Protein AF-A0A9P9CYL8-F1 (afdb_monomer)

Secondary structure (DSSP, 8-state):
--EEEEEEEEEETTEEEEEEEEEEEEGGG---HHHHHT-TTHHHHHHHHHHHHHHHHHHHHHHTS-SB-TTT-PBPSEEEEEEEEETT-TTS-EEEEEEEEE---

Sequence (105 aa):
MATCPVRFQFSCDNIPEGLNFTHEISKSLVRPLSHARQDDSYAYRFQRAVLPFLKEHEPVCRAASNPFCGICGSPIATVLQTPMSFLHKEGDPYVGVLVSGVCGK

Foldseek 3Di:
DDWDWAWEFEDAAQDNRGDIDIDIFDCVLQAAPVVLVVDPCNVVNVCVRCVVVCVVCFVVSCVRHDQAAPPPRHGFPTKDWDWDWPSPPVVHGYIYIYIGGHNPD

Mean predicted aligned error: 3.73 Å

Solvent-accessible surface area (backbone atoms only — not comparable to full-atom values): 5946 Å² total; per-residue (Å²): 131,66,63,40,81,30,42,38,39,35,43,25,75,72,35,93,88,38,50,78,47,76,44,77,41,58,43,85,68,51,43,52,60,70,63,50,73,73,34,88,62,41,64,59,55,50,48,66,68,46,49,64,59,51,62,71,45,42,68,61,46,44,73,38,24,49,67,40,11,88,87,78,64,43,60,39,76,49,58,51,74,49,78,42,87,41,33,46,38,87,92,67,32,29,35,44,26,48,45,42,41,33,50,87,123

Radius of gyration: 14.93 Å; Cα contacts (8 Å, |Δi|>4): 189; chains: 1; bounding box: 40×24×37 Å

Structure (mmCIF, N/CA/C/O backbone):
data_AF-A0A9P9CYL8-F1
#
_entry.id   AF-A0A9P9CYL8-F1
#
loop_
_atom_site.group_PDB
_atom_site.id
_atom_site.type_symbol
_atom_site.label_atom_id
_atom_site.label_alt_id
_atom_site.label_comp_id
_atom_site.label_asym_id
_atom_site.label_entity_id
_atom_site.label_seq_id
_atom_site.pdbx_PDB_ins_code
_atom_site.Cartn_x
_atom_site.Cartn_y
_atom_site.Cartn_z
_atom_site.occupancy
_atom_site.B_iso_or_equiv
_atom_site.auth_seq_id
_atom_site.auth_comp_id
_atom_site.auth_asym_id
_atom_site.auth_atom_id
_atom_site.pdbx_PDB_model_num
ATOM 1 N N . MET A 1 1 ? -21.975 4.385 5.566 1.00 67.94 1 MET A N 1
ATOM 2 C CA . MET A 1 1 ? -20.849 3.795 6.329 1.00 67.94 1 MET A CA 1
ATOM 3 C C . MET A 1 1 ? -19.880 4.917 6.645 1.00 67.94 1 MET A C 1
ATOM 5 O O . MET A 1 1 ? -19.613 5.700 5.747 1.00 67.94 1 MET A O 1
ATOM 9 N N . ALA A 1 2 ? -19.420 5.052 7.889 1.00 89.94 2 ALA A N 1
ATOM 10 C CA . ALA A 1 2 ? -18.511 6.140 8.243 1.00 89.94 2 ALA A CA 1
ATOM 11 C C . ALA A 1 2 ? -17.096 5.853 7.714 1.00 89.94 2 ALA A C 1
ATOM 13 O O . ALA A 1 2 ? -16.566 4.763 7.949 1.00 89.94 2 ALA A O 1
ATOM 14 N N . THR A 1 3 ? -16.497 6.819 7.022 1.00 93.75 3 THR A N 1
ATOM 15 C CA . THR A 1 3 ? -15.104 6.771 6.561 1.00 93.75 3 THR A CA 1
ATOM 16 C C . THR A 1 3 ? -14.236 7.740 7.352 1.00 93.75 3 THR A C 1
ATOM 18 O O . THR A 1 3 ? -14.752 8.608 8.065 1.00 93.75 3 THR A O 1
ATOM 21 N N . CYS A 1 4 ? -12.927 7.536 7.306 1.00 92.81 4 CYS A N 1
ATOM 22 C CA . CYS A 1 4 ? -11.950 8.493 7.799 1.00 92.81 4 CYS A CA 1
ATOM 23 C C . CYS A 1 4 ? -10.777 8.621 6.823 1.00 92.81 4 CYS A C 1
ATOM 25 O O . CYS A 1 4 ? -10.397 7.613 6.207 1.00 92.81 4 CYS A O 1
ATOM 27 N N . PRO A 1 5 ? -10.158 9.811 6.758 1.00 94.88 5 PRO A N 1
ATOM 28 C CA . PRO A 1 5 ? -8.946 10.015 5.990 1.00 94.88 5 PRO A CA 1
ATOM 29 C C . PRO A 1 5 ? -7.802 9.233 6.630 1.00 94.88 5 PRO A C 1
ATOM 31 O O . PRO A 1 5 ? -7.595 9.277 7.843 1.00 94.88 5 PRO A O 1
ATOM 34 N N . VAL A 1 6 ? -7.063 8.509 5.800 1.00 96.44 6 VAL A N 1
ATOM 35 C CA . VAL A 1 6 ? -5.899 7.718 6.189 1.00 96.44 6 VAL A CA 1
ATOM 36 C C . VAL A 1 6 ? -4.779 7.991 5.206 1.00 96.44 6 VAL A C 1
ATOM 38 O O . VAL A 1 6 ? -4.984 7.993 3.991 1.00 96.44 6 VAL A O 1
ATOM 41 N N . ARG A 1 7 ? -3.577 8.205 5.739 1.00 96.88 7 ARG A N 1
ATOM 42 C CA . ARG A 1 7 ? -2.378 8.414 4.932 1.00 96.88 7 ARG A CA 1
ATOM 43 C C . ARG A 1 7 ? -1.846 7.077 4.416 1.00 96.88 7 ARG A C 1
ATOM 45 O O . ARG A 1 7 ? -1.725 6.112 5.163 1.00 96.88 7 ARG A O 1
ATOM 52 N N . PHE A 1 8 ? -1.500 7.024 3.143 1.00 97.75 8 PHE A N 1
ATOM 53 C CA . PHE A 1 8 ? -0.829 5.920 2.473 1.00 97.75 8 PHE A CA 1
ATOM 54 C C . PHE A 1 8 ? 0.583 6.381 2.145 1.00 97.75 8 PHE A C 1
ATOM 56 O O . PHE A 1 8 ? 0.762 7.313 1.363 1.00 97.75 8 PHE A O 1
ATOM 63 N N . GLN A 1 9 ? 1.571 5.751 2.770 1.00 97.25 9 GLN A N 1
ATOM 64 C CA . GLN A 1 9 ? 2.980 6.085 2.613 1.00 97.25 9 GLN A CA 1
ATOM 65 C C . GLN A 1 9 ? 3.675 4.986 1.816 1.00 97.25 9 GLN A C 1
ATOM 67 O O . GLN A 1 9 ? 3.850 3.878 2.318 1.00 97.25 9 GLN A O 1
ATOM 72 N N . PHE A 1 10 ? 4.073 5.298 0.588 1.00 97.38 10 PHE A N 1
ATOM 73 C CA . PHE A 1 10 ? 4.756 4.385 -0.319 1.00 97.38 10 PHE A CA 1
ATOM 74 C C . PHE A 1 10 ? 6.263 4.625 -0.266 1.00 97.38 10 PHE A C 1
ATOM 76 O O . PHE A 1 10 ? 6.747 5.676 -0.683 1.00 97.38 10 PHE A O 1
ATOM 83 N N . SER A 1 11 ? 7.010 3.640 0.218 1.00 95.88 11 SER A N 1
ATOM 84 C CA . SER A 1 11 ? 8.472 3.647 0.207 1.00 95.88 11 SER A CA 1
ATOM 85 C C . SER A 1 11 ? 8.967 3.090 -1.126 1.00 95.88 11 SER A C 1
ATOM 87 O O . SER A 1 11 ? 8.882 1.883 -1.346 1.00 95.88 11 SER A O 1
ATOM 89 N N . CYS A 1 12 ? 9.439 3.976 -2.008 1.00 92.75 12 CYS A N 1
ATOM 90 C CA . CYS A 1 12 ? 9.994 3.644 -3.325 1.00 92.75 12 CYS A CA 1
ATOM 91 C C . CYS A 1 12 ? 11.514 3.851 -3.317 1.00 92.75 12 CYS A C 1
ATOM 93 O O . CYS A 1 12 ? 11.992 4.784 -2.676 1.00 92.75 12 CYS A O 1
ATOM 95 N N . ASP A 1 13 ? 12.265 3.034 -4.061 1.00 85.50 13 ASP A N 1
ATOM 96 C CA . ASP A 1 13 ? 13.737 3.007 -3.990 1.00 85.50 13 ASP A CA 1
ATOM 97 C C . ASP A 1 13 ? 14.409 4.365 -4.256 1.00 85.50 13 ASP A C 1
ATOM 99 O O . ASP A 1 13 ? 15.390 4.706 -3.600 1.00 85.50 13 ASP A O 1
ATOM 103 N N . ASN A 1 14 ? 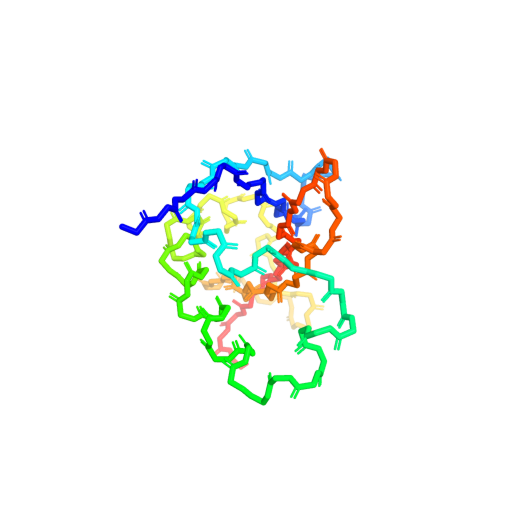13.887 5.150 -5.207 1.00 85.62 14 ASN A N 1
ATOM 104 C CA . ASN A 1 14 ? 14.516 6.409 -5.620 1.00 85.62 14 ASN A CA 1
ATOM 105 C C . ASN A 1 14 ? 13.951 7.644 -4.903 1.00 85.62 14 ASN A C 1
ATOM 107 O O . ASN A 1 14 ? 14.364 8.759 -5.217 1.00 85.62 14 ASN A O 1
ATOM 111 N N . ILE A 1 15 ? 13.003 7.476 -3.974 1.00 86.12 15 ILE A N 1
ATOM 112 C CA . ILE A 1 15 ? 12.399 8.584 -3.220 1.00 86.12 15 ILE A CA 1
ATOM 113 C C . ILE A 1 15 ? 12.546 8.285 -1.723 1.00 86.12 15 ILE A C 1
ATOM 115 O O . ILE A 1 15 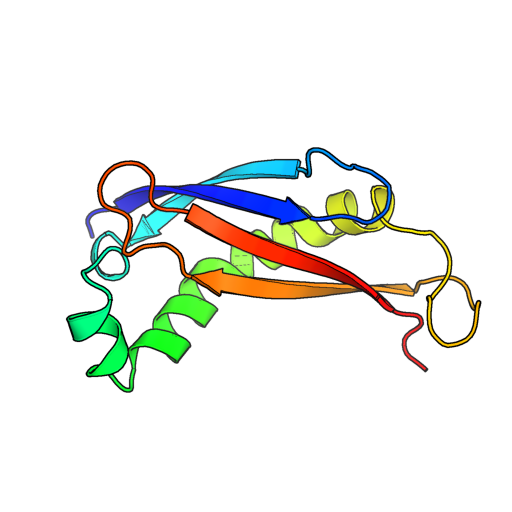? 11.672 7.627 -1.150 1.00 86.12 15 ILE A O 1
ATOM 119 N N . PRO A 1 16 ? 13.633 8.756 -1.079 1.00 81.56 16 PRO A N 1
ATOM 120 C CA . PRO A 1 16 ? 13.917 8.489 0.333 1.00 81.56 16 PRO A CA 1
ATOM 121 C C . PRO A 1 16 ? 12.781 8.894 1.280 1.00 81.56 16 PRO A C 1
ATOM 123 O O . PRO A 1 16 ? 12.518 8.207 2.266 1.00 81.56 16 PRO A O 1
ATOM 126 N N . GLU A 1 17 ? 12.077 9.985 0.977 1.00 86.56 17 GLU A N 1
ATOM 127 C CA . GLU A 1 17 ? 10.957 10.494 1.777 1.00 86.56 17 GLU A CA 1
ATOM 128 C C . GLU A 1 17 ? 9.652 9.701 1.558 1.00 86.56 17 GLU A C 1
ATOM 130 O O . GLU A 1 17 ? 8.698 9.812 2.338 1.00 86.56 17 GLU A O 1
ATOM 135 N N . GLY A 1 18 ? 9.614 8.874 0.510 1.00 90.25 18 GLY A N 1
ATOM 136 C CA . GLY A 1 18 ? 8.433 8.172 0.027 1.00 90.25 18 GLY A CA 1
ATOM 137 C C . GLY A 1 18 ? 7.377 9.085 -0.606 1.00 90.25 18 GLY A C 1
ATOM 138 O O . GLY A 1 18 ? 7.428 10.312 -0.540 1.00 90.25 18 GLY A O 1
ATOM 139 N N . LEU A 1 19 ? 6.375 8.463 -1.222 1.00 95.44 19 LEU A N 1
ATOM 140 C CA . LEU A 1 19 ? 5.193 9.146 -1.747 1.00 95.44 19 LEU A CA 1
ATOM 141 C C . LEU A 1 19 ? 4.056 9.047 -0.732 1.00 95.44 19 LEU A C 1
ATOM 143 O O . LEU A 1 19 ? 3.790 7.969 -0.201 1.00 95.44 19 LEU A O 1
ATOM 147 N N . ASN A 1 20 ? 3.373 10.159 -0.467 1.00 96.50 20 ASN A N 1
ATOM 148 C CA . ASN A 1 20 ? 2.265 10.203 0.484 1.00 96.50 20 ASN A CA 1
ATOM 149 C C . ASN A 1 20 ? 0.966 10.585 -0.225 1.00 96.50 20 ASN A C 1
ATOM 151 O O . ASN A 1 20 ? 0.901 11.605 -0.907 1.00 96.50 20 ASN A O 1
ATOM 155 N N . PHE A 1 21 ? -0.077 9.790 -0.005 1.00 96.69 21 PHE A N 1
ATOM 156 C CA . PHE A 1 21 ? -1.426 10.032 -0.511 1.00 96.69 21 PHE A CA 1
ATOM 157 C C . PHE A 1 21 ? -2.431 9.885 0.626 1.00 96.69 21 PHE A C 1
ATOM 159 O O . PHE A 1 21 ? -2.201 9.111 1.550 1.00 96.69 21 PHE A O 1
ATOM 166 N N . THR A 1 22 ? -3.555 10.589 0.566 1.00 96.88 22 THR A N 1
ATOM 167 C CA . THR A 1 22 ? -4.616 10.471 1.574 1.00 96.88 22 THR A CA 1
ATOM 168 C C . THR A 1 22 ? -5.852 9.881 0.925 1.00 96.88 22 THR A C 1
ATOM 170 O O . THR A 1 22 ? -6.318 10.409 -0.081 1.00 96.88 22 THR A O 1
ATOM 173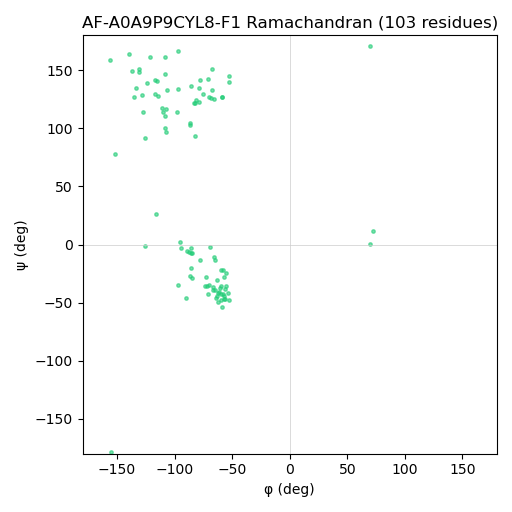 N N . HIS A 1 23 ? -6.393 8.818 1.519 1.00 97.12 23 HIS A N 1
ATOM 174 C CA . HIS A 1 23 ? -7.606 8.155 1.044 1.00 97.12 23 HIS A CA 1
ATOM 175 C C . HIS A 1 23 ? -8.598 7.937 2.172 1.00 97.12 23 HIS A C 1
ATOM 177 O O . HIS A 1 23 ? -8.227 7.698 3.321 1.00 97.12 23 HIS A O 1
ATOM 183 N N . GLU A 1 24 ? -9.876 7.969 1.820 1.00 95.94 24 GLU A N 1
ATOM 184 C CA . GLU A 1 24 ? -10.959 7.617 2.728 1.00 95.94 24 GLU A CA 1
ATOM 185 C C . GLU A 1 24 ? -11.084 6.094 2.827 1.00 95.94 24 GLU A C 1
ATOM 187 O O . GLU A 1 24 ? -11.321 5.406 1.832 1.00 95.94 24 GLU A O 1
ATOM 192 N N . ILE A 1 25 ? -10.976 5.555 4.042 1.00 94.56 25 ILE A N 1
ATOM 193 C CA . ILE A 1 25 ? -11.244 4.137 4.313 1.00 94.56 25 ILE A CA 1
ATOM 194 C C . ILE A 1 25 ? -12.347 3.983 5.354 1.00 94.56 25 ILE A C 1
ATOM 196 O O . ILE A 1 25 ? -12.637 4.897 6.122 1.00 94.56 25 ILE A O 1
ATOM 200 N N . SER A 1 26 ? -12.966 2.802 5.421 1.00 93.94 26 SER A N 1
ATOM 201 C CA . SER A 1 26 ? -13.978 2.517 6.444 1.00 93.94 26 SER A CA 1
ATOM 202 C C . SER A 1 26 ? -13.401 2.681 7.853 1.00 93.94 26 SER A C 1
ATOM 204 O O . SER A 1 26 ? -12.440 1.990 8.207 1.00 93.94 26 SER A O 1
ATOM 206 N N . LYS A 1 27 ? -14.058 3.490 8.700 1.00 92.69 27 LYS A N 1
ATOM 207 C CA . LYS A 1 27 ? -13.693 3.653 10.122 1.00 92.69 27 LYS A CA 1
ATOM 208 C C . LYS A 1 27 ? -13.654 2.325 10.870 1.00 92.69 27 LYS A C 1
ATOM 210 O O . LYS A 1 27 ? -12.922 2.190 11.837 1.00 92.69 27 LYS A O 1
ATOM 215 N N . SER A 1 28 ? -14.384 1.310 10.401 1.00 92.38 28 SER A N 1
ATOM 216 C CA . SER A 1 28 ? -14.343 -0.029 10.992 1.00 92.38 28 SER A CA 1
ATOM 217 C C . SER A 1 28 ? -12.949 -0.669 10.969 1.00 92.38 28 SER A C 1
ATOM 219 O O . SER A 1 28 ? -12.718 -1.605 11.728 1.00 92.38 28 SER A O 1
ATOM 221 N N . LEU A 1 29 ? -12.041 -0.244 10.084 1.00 93.94 29 LEU A N 1
ATOM 222 C CA . LEU A 1 29 ? -10.674 -0.774 9.992 1.00 93.94 29 LEU A CA 1
ATOM 223 C C . LEU A 1 29 ? -9.693 -0.085 10.948 1.00 93.94 29 LEU A C 1
ATOM 225 O O . LEU A 1 29 ? -8.652 -0.667 11.260 1.00 93.94 29 LEU A O 1
ATOM 229 N N . VAL A 1 30 ? -10.037 1.116 11.417 1.00 93.62 30 VAL A N 1
ATOM 230 C CA . VAL A 1 30 ? -9.272 1.892 12.397 1.00 93.62 30 VAL A CA 1
ATOM 231 C C . VAL A 1 30 ? -9.706 1.439 13.782 1.00 93.62 30 VAL A C 1
ATOM 233 O O . VAL A 1 30 ? -10.809 1.732 14.237 1.00 93.62 30 VAL A O 1
ATOM 236 N N . ARG A 1 31 ? -8.874 0.616 14.417 1.00 91.69 31 ARG A N 1
ATOM 237 C CA . ARG A 1 31 ? -9.184 -0.020 15.700 1.00 91.69 31 ARG A CA 1
ATOM 238 C C . ARG A 1 31 ? -7.903 -0.402 16.440 1.00 91.69 31 ARG A C 1
ATOM 240 O O . ARG A 1 31 ? -6.882 -0.608 15.781 1.00 91.69 31 ARG A O 1
ATOM 247 N N . PRO A 1 32 ? -7.957 -0.586 17.770 1.00 92.25 32 PRO A N 1
ATOM 248 C CA . PRO A 1 32 ? -6.817 -1.059 18.544 1.00 92.25 32 PRO A CA 1
ATOM 249 C C . PRO A 1 32 ? -6.211 -2.351 17.985 1.00 92.25 32 PRO A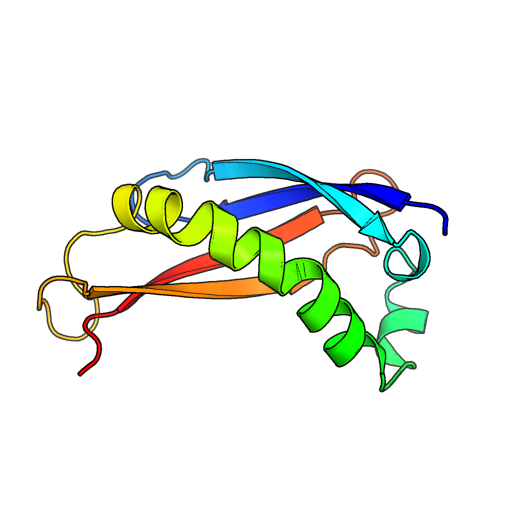 C 1
ATOM 251 O O . PRO A 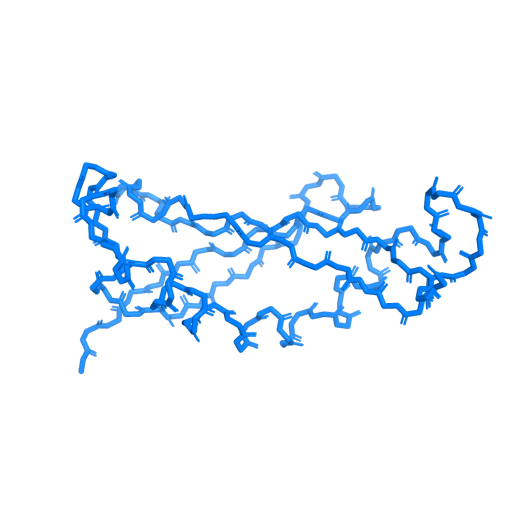1 32 ? -6.922 -3.241 17.507 1.00 92.25 32 PRO A O 1
ATOM 254 N N . LEU A 1 33 ? -4.884 -2.477 18.089 1.00 89.62 33 LEU A N 1
ATOM 255 C CA . LEU A 1 33 ? -4.140 -3.623 17.557 1.00 89.62 33 LEU A CA 1
ATOM 256 C C . LEU A 1 33 ? -4.596 -4.955 18.172 1.00 89.62 33 LEU A C 1
ATOM 258 O O . LEU A 1 33 ? -4.654 -5.962 17.470 1.00 89.62 33 LEU A O 1
ATOM 262 N N . SER A 1 34 ? -4.952 -4.959 19.459 1.00 91.19 34 SER A N 1
ATOM 263 C CA . SER A 1 34 ? -5.506 -6.129 20.153 1.00 91.19 34 SER A CA 1
ATOM 264 C C . SER A 1 34 ? -6.766 -6.655 19.460 1.00 91.19 34 SER A C 1
ATOM 266 O O . SER A 1 34 ? -6.848 -7.843 19.163 1.00 91.19 34 SER A O 1
ATOM 268 N N . HIS A 1 35 ? -7.702 -5.766 19.118 1.00 89.50 35 HIS A N 1
ATOM 269 C CA . HIS A 1 35 ? -8.944 -6.127 18.432 1.00 89.50 35 HIS A CA 1
ATOM 270 C C . HIS A 1 35 ? -8.703 -6.560 16.985 1.00 89.50 35 HIS A C 1
ATOM 272 O O . HIS A 1 35 ? -9.398 -7.435 16.483 1.00 89.50 35 HIS A O 1
ATOM 278 N N . ALA A 1 36 ? -7.732 -5.955 16.293 1.00 88.25 36 ALA A N 1
ATOM 279 C CA . ALA A 1 36 ? -7.372 -6.372 14.939 1.00 88.25 36 ALA A CA 1
ATOM 280 C C . ALA A 1 36 ? -6.760 -7.783 14.911 1.00 88.25 36 ALA A C 1
ATOM 282 O O . ALA A 1 36 ? -7.033 -8.542 13.989 1.00 88.25 36 ALA A O 1
ATOM 283 N N . ARG A 1 37 ? -5.960 -8.148 15.924 1.00 89.00 37 ARG A N 1
ATOM 284 C CA . ARG A 1 37 ? -5.313 -9.469 16.025 1.00 89.00 37 ARG A CA 1
ATOM 285 C C . ARG A 1 37 ? -6.267 -10.605 16.385 1.00 89.00 37 ARG A C 1
ATOM 287 O O . ARG A 1 37 ? -5.983 -11.741 16.037 1.00 89.00 37 ARG A O 1
ATOM 294 N N . GLN A 1 38 ? -7.350 -10.308 17.096 1.00 92.69 38 GLN A N 1
ATOM 295 C CA . GLN A 1 38 ? -8.373 -11.290 17.477 1.00 92.69 38 GLN A CA 1
ATOM 296 C C . GLN A 1 38 ? -9.427 -11.513 16.384 1.00 92.69 38 GLN A C 1
ATOM 298 O O . GLN A 1 38 ? -10.300 -12.360 16.533 1.00 92.69 38 GLN A O 1
ATOM 303 N N . ASP A 1 39 ? -9.390 -10.719 15.316 1.00 91.56 39 ASP A N 1
ATOM 304 C CA . ASP A 1 39 ? -10.385 -10.736 14.257 1.00 91.56 39 ASP A CA 1
ATOM 305 C C . ASP A 1 39 ? -9.794 -11.379 13.000 1.00 91.56 39 ASP A C 1
ATOM 307 O O . ASP A 1 39 ? -9.143 -10.717 12.188 1.00 91.56 39 ASP A O 1
ATOM 311 N N . ASP A 1 40 ? -10.066 -12.671 12.820 1.00 92.81 40 ASP A N 1
ATOM 312 C CA . ASP A 1 40 ? -9.552 -13.476 11.701 1.00 92.81 40 ASP A CA 1
ATOM 313 C C . ASP A 1 40 ? -9.938 -12.906 10.322 1.00 92.81 40 ASP A C 1
ATOM 315 O O . ASP A 1 40 ? -9.268 -13.137 9.315 1.00 92.81 40 ASP A O 1
ATOM 319 N N . SER A 1 41 ? -11.002 -12.098 10.260 1.00 95.00 41 SER A N 1
ATOM 320 C CA . SER A 1 41 ? -11.473 -11.454 9.030 1.00 95.00 41 SER A CA 1
ATOM 321 C C . SER A 1 41 ? -10.839 -10.081 8.770 1.00 95.00 41 SER A C 1
ATOM 323 O O . SER A 1 41 ? -11.107 -9.450 7.739 1.00 95.00 41 SER A O 1
ATOM 325 N N . TYR A 1 42 ? -10.037 -9.559 9.704 1.00 94.31 42 TYR A N 1
ATOM 326 C CA . TYR A 1 42 ? -9.433 -8.232 9.595 1.00 94.31 42 TYR A CA 1
ATOM 327 C C . TYR A 1 42 ? -8.503 -8.133 8.388 1.00 94.31 42 TYR A C 1
ATOM 329 O O . TYR A 1 42 ? -8.671 -7.221 7.581 1.00 94.31 42 TYR A O 1
ATOM 337 N N . ALA A 1 43 ? -7.583 -9.089 8.222 1.00 93.06 43 ALA A N 1
ATOM 338 C CA . ALA A 1 43 ? -6.610 -9.078 7.130 1.00 93.06 43 ALA A CA 1
ATOM 339 C C . ALA A 1 43 ? -7.292 -9.028 5.753 1.00 93.06 43 ALA A C 1
ATOM 341 O O . ALA A 1 43 ? -6.935 -8.207 4.910 1.00 93.06 43 ALA A O 1
ATOM 342 N N . TYR A 1 44 ? -8.343 -9.829 5.560 1.00 95.31 44 TYR A N 1
ATOM 343 C CA . TYR A 1 44 ? -9.118 -9.847 4.320 1.00 95.31 44 TYR A CA 1
ATOM 344 C C . TYR A 1 44 ? -9.839 -8.516 4.053 1.00 95.31 44 TYR A C 1
ATOM 346 O O . TYR A 1 44 ? -9.781 -7.980 2.944 1.00 95.31 44 TYR A O 1
ATOM 354 N N . ARG A 1 45 ? -10.506 -7.943 5.065 1.00 95.94 45 ARG A N 1
ATOM 355 C CA . ARG A 1 45 ? -11.198 -6.649 4.917 1.00 95.94 45 ARG A CA 1
ATOM 356 C C . ARG A 1 45 ? -10.223 -5.501 4.689 1.00 95.94 45 ARG A C 1
ATOM 358 O O . ARG A 1 45 ? -10.511 -4.631 3.872 1.00 95.94 45 ARG A O 1
ATOM 365 N N . PHE A 1 46 ? -9.081 -5.517 5.373 1.00 96.25 46 PHE A N 1
ATOM 366 C CA . PHE A 1 46 ? -7.992 -4.575 5.150 1.00 96.25 46 PHE A CA 1
ATOM 367 C C . PHE A 1 46 ? -7.500 -4.661 3.705 1.00 96.25 46 PHE A C 1
ATOM 369 O O . PHE A 1 46 ? -7.545 -3.661 2.996 1.00 96.25 46 PHE A O 1
ATOM 376 N N . GLN A 1 47 ? -7.135 -5.859 3.236 1.00 95.88 47 GLN A N 1
ATOM 377 C CA . GLN A 1 47 ? -6.652 -6.071 1.873 1.00 95.88 47 GLN A CA 1
ATOM 378 C C . GLN A 1 47 ? -7.665 -5.583 0.832 1.00 95.88 47 GLN A C 1
ATOM 380 O O . GLN A 1 47 ? -7.302 -4.846 -0.083 1.00 95.88 47 GLN A O 1
ATOM 385 N N . ARG A 1 48 ? -8.949 -5.932 0.988 1.00 96.75 48 ARG A N 1
ATOM 386 C CA . ARG A 1 48 ? -10.011 -5.462 0.086 1.00 96.75 48 ARG A CA 1
ATOM 387 C C . ARG A 1 48 ? -10.160 -3.946 0.069 1.00 96.75 48 ARG A C 1
ATOM 389 O O . ARG A 1 48 ? -10.448 -3.400 -0.991 1.00 96.75 48 ARG A O 1
ATOM 396 N N . ALA A 1 49 ? -10.005 -3.291 1.215 1.00 96.50 49 ALA A N 1
ATOM 397 C CA . ALA A 1 49 ? -10.135 -1.845 1.314 1.00 96.50 49 ALA A CA 1
ATOM 398 C C . ALA A 1 49 ? -8.941 -1.105 0.703 1.00 96.50 49 ALA A C 1
ATOM 400 O O . ALA A 1 49 ? -9.142 -0.057 0.104 1.00 96.50 49 ALA A O 1
ATOM 401 N N . VAL A 1 50 ? -7.720 -1.636 0.824 1.00 97.19 50 VAL A N 1
ATOM 402 C CA . VAL A 1 50 ? -6.514 -0.950 0.326 1.00 97.19 50 VAL A CA 1
ATOM 403 C C . VAL A 1 50 ? -6.204 -1.237 -1.142 1.00 97.19 50 VAL A C 1
ATOM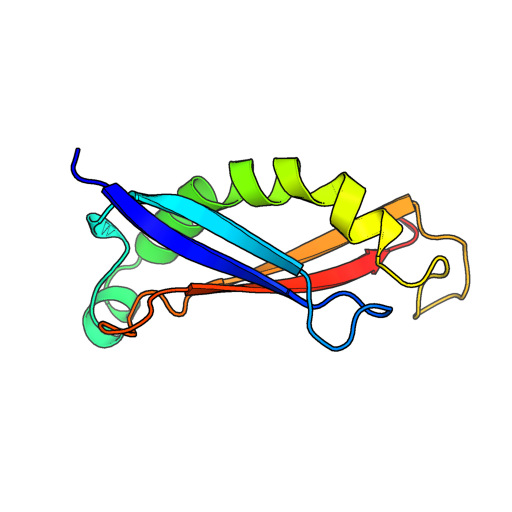 405 O O . VAL A 1 50 ? -5.601 -0.400 -1.807 1.00 97.19 50 VAL A O 1
ATOM 408 N N . LEU A 1 51 ? -6.620 -2.395 -1.668 1.00 97.31 51 LEU A N 1
ATOM 409 C CA . LEU A 1 51 ? -6.266 -2.848 -3.018 1.00 97.31 51 LEU A CA 1
ATOM 410 C C . LEU A 1 51 ? -6.579 -1.839 -4.144 1.00 97.31 51 LEU A C 1
ATOM 412 O O . LEU A 1 51 ? -5.738 -1.710 -5.034 1.00 97.31 51 LEU A O 1
ATOM 416 N N . PRO A 1 52 ? -7.726 -1.127 -4.154 1.00 97.81 52 PRO A N 1
ATOM 417 C CA . PRO A 1 52 ? -7.998 -0.122 -5.183 1.00 97.81 52 PRO A CA 1
ATOM 418 C C . PRO A 1 52 ? -6.947 0.992 -5.209 1.00 97.81 52 PRO A C 1
ATOM 420 O O . PRO A 1 52 ? -6.464 1.339 -6.281 1.00 97.81 52 PRO A O 1
ATOM 423 N N . PHE A 1 53 ? -6.528 1.474 -4.037 1.00 97.62 53 PHE A N 1
ATOM 424 C CA . PHE A 1 53 ? -5.542 2.549 -3.914 1.00 97.62 53 PHE A CA 1
ATOM 425 C C . PHE A 1 53 ? -4.135 2.079 -4.286 1.00 97.62 53 PHE A C 1
ATOM 427 O O . PHE A 1 53 ? -3.377 2.817 -4.902 1.00 97.62 53 PHE A O 1
ATOM 434 N N . LEU A 1 54 ? -3.779 0.829 -3.976 1.00 97.44 54 LEU A N 1
ATOM 435 C CA . LEU A 1 54 ? -2.508 0.264 -4.442 1.00 97.44 54 LEU A CA 1
ATOM 436 C C . LEU A 1 54 ? -2.439 0.273 -5.975 1.00 97.44 54 LEU A C 1
ATOM 438 O O . LEU A 1 54 ? -1.478 0.787 -6.542 1.00 97.44 54 LEU A O 1
ATOM 442 N N . LYS A 1 55 ? -3.504 -0.203 -6.637 1.00 97.25 55 LYS A N 1
ATOM 443 C CA . LYS A 1 55 ? -3.609 -0.210 -8.104 1.00 97.25 55 LYS A CA 1
ATOM 444 C C . LYS A 1 55 ? -3.575 1.192 -8.707 1.00 97.25 55 LYS A C 1
ATOM 446 O O . LYS A 1 55 ? -2.930 1.384 -9.729 1.00 97.25 55 LYS A O 1
ATOM 451 N N . GLU A 1 56 ? -4.261 2.147 -8.084 1.00 97.69 56 GLU A N 1
ATOM 452 C CA . GLU A 1 56 ? -4.264 3.553 -8.502 1.00 97.69 56 GLU A CA 1
ATOM 453 C C . GLU A 1 56 ? -2.846 4.143 -8.523 1.00 97.69 56 GLU A C 1
ATOM 455 O O . GLU A 1 56 ? -2.475 4.820 -9.479 1.00 97.69 56 GLU A O 1
ATOM 460 N N . HIS A 1 57 ? -2.036 3.831 -7.505 1.00 97.00 57 HIS A N 1
ATOM 461 C CA . HIS A 1 57 ? -0.701 4.410 -7.321 1.00 97.00 57 HIS A CA 1
ATOM 462 C C . HIS A 1 57 ? 0.442 3.577 -7.912 1.00 97.00 57 HIS A C 1
ATOM 464 O O . HIS A 1 57 ? 1.588 4.027 -7.886 1.00 97.00 57 HIS A O 1
ATOM 470 N N . GLU A 1 58 ? 0.167 2.399 -8.484 1.00 96.25 58 GLU A N 1
ATOM 471 C CA . GLU A 1 58 ? 1.183 1.539 -9.120 1.00 96.25 58 GLU A CA 1
ATOM 472 C C . GLU A 1 58 ? 2.018 2.283 -10.175 1.00 96.25 58 GLU A C 1
ATOM 474 O O . GLU A 1 58 ? 3.246 2.237 -10.062 1.00 96.25 58 GLU A O 1
ATOM 479 N N . PRO A 1 59 ? 1.434 3.047 -11.125 1.00 95.88 59 PRO A N 1
ATOM 480 C CA . PRO A 1 59 ? 2.225 3.661 -12.190 1.00 95.88 59 PRO A CA 1
ATOM 481 C C . PRO A 1 59 ? 3.215 4.705 -11.667 1.00 95.88 59 PRO A C 1
ATOM 483 O O . PRO A 1 59 ? 4.352 4.776 -12.139 1.00 95.88 59 PRO A O 1
ATOM 486 N N . VAL A 1 60 ? 2.797 5.495 -10.673 1.00 96.19 60 VAL A N 1
ATOM 487 C CA . VAL A 1 60 ? 3.639 6.521 -10.040 1.00 96.19 60 VAL A CA 1
ATOM 488 C C . VAL A 1 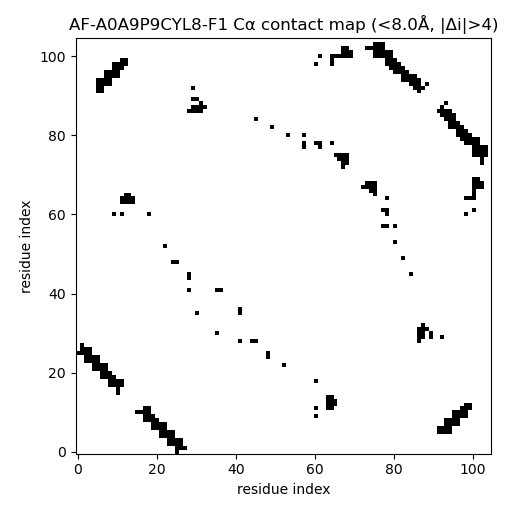60 ? 4.727 5.861 -9.195 1.00 96.19 60 VAL A C 1
ATOM 490 O O . VAL A 1 60 ? 5.890 6.246 -9.283 1.00 96.19 60 VAL A O 1
ATOM 493 N N . CYS A 1 61 ? 4.380 4.816 -8.439 1.00 95.12 61 CYS A N 1
ATOM 494 C CA . CYS A 1 61 ? 5.346 4.037 -7.666 1.00 95.12 61 CYS A CA 1
ATOM 495 C C . CYS A 1 61 ? 6.396 3.378 -8.569 1.00 95.12 61 CYS A C 1
ATOM 497 O O . CYS A 1 61 ? 7.582 3.387 -8.248 1.00 95.12 61 CYS A O 1
ATOM 499 N N . ARG A 1 62 ? 5.986 2.848 -9.726 1.00 94.81 62 ARG A N 1
ATOM 500 C CA . ARG A 1 62 ? 6.893 2.265 -10.718 1.00 94.81 62 ARG A CA 1
ATOM 501 C C . ARG A 1 62 ? 7.852 3.300 -11.294 1.00 94.81 62 ARG A C 1
ATOM 503 O O . ARG A 1 62 ? 9.042 3.021 -11.378 1.00 94.81 62 ARG A O 1
ATOM 510 N N . ALA A 1 63 ? 7.364 4.492 -11.639 1.00 93.75 63 ALA A N 1
ATOM 511 C CA . ALA A 1 63 ? 8.216 5.589 -12.104 1.00 93.75 63 ALA A CA 1
ATOM 512 C C . ALA A 1 63 ? 9.209 6.069 -11.025 1.00 93.75 63 ALA A C 1
ATOM 514 O O . ALA A 1 63 ? 10.309 6.506 -11.349 1.00 93.75 63 ALA A O 1
ATOM 515 N N . ALA A 1 64 ? 8.828 5.956 -9.751 1.00 94.00 64 ALA A N 1
ATOM 516 C CA . ALA A 1 64 ? 9.642 6.305 -8.589 1.00 94.00 64 ALA A CA 1
ATOM 517 C C . ALA A 1 64 ? 10.579 5.180 -8.096 1.00 94.00 64 ALA A C 1
ATOM 519 O O . ALA A 1 64 ? 11.323 5.380 -7.135 1.00 94.00 64 ALA A O 1
ATOM 520 N N . SER A 1 65 ? 10.538 3.992 -8.701 1.00 91.69 65 SER A N 1
ATOM 521 C CA . SER A 1 65 ? 11.331 2.829 -8.277 1.00 91.69 65 SER A CA 1
ATOM 522 C C . SER A 1 65 ? 12.610 2.683 -9.097 1.00 91.69 65 SER A C 1
ATOM 524 O O . SER A 1 65 ? 12.759 3.299 -10.155 1.00 91.69 65 SER A O 1
ATOM 526 N N . ASN A 1 66 ? 13.537 1.840 -8.631 1.00 90.00 66 ASN A N 1
ATOM 527 C CA . ASN A 1 66 ? 14.719 1.493 -9.412 1.00 90.00 66 ASN A CA 1
ATOM 528 C C . ASN A 1 66 ? 14.283 0.864 -10.753 1.00 90.00 66 ASN A C 1
ATOM 530 O O . ASN A 1 66 ? 13.508 -0.096 -10.741 1.00 90.00 66 ASN A O 1
ATOM 534 N N . PRO A 1 67 ? 14.757 1.365 -11.913 1.00 91.44 67 PRO A N 1
ATOM 535 C CA . PRO A 1 67 ? 14.364 0.817 -13.212 1.00 91.44 67 PRO A CA 1
ATOM 536 C C . PRO A 1 67 ? 14.850 -0.623 -13.441 1.00 91.44 67 PRO A C 1
ATOM 538 O O . PRO A 1 67 ? 14.410 -1.269 -14.394 1.00 91.44 67 PRO A O 1
ATOM 541 N N . PHE A 1 68 ? 15.728 -1.146 -12.581 1.00 92.25 68 PHE A N 1
ATOM 542 C CA . PHE A 1 68 ? 16.264 -2.500 -12.652 1.00 92.25 68 PHE A CA 1
ATOM 543 C C . PHE A 1 68 ? 15.864 -3.331 -11.429 1.00 92.25 68 PHE A C 1
ATOM 545 O O . PHE A 1 68 ? 15.842 -2.860 -10.295 1.00 92.25 68 PHE A O 1
ATOM 552 N N . CYS A 1 69 ? 15.573 -4.609 -11.662 1.00 89.62 69 CYS A N 1
ATOM 553 C CA . CYS A 1 69 ? 15.254 -5.566 -10.615 1.00 89.62 69 CYS A CA 1
ATOM 554 C C . CYS A 1 69 ? 16.492 -5.851 -9.757 1.00 89.62 69 CYS A C 1
ATOM 556 O O . CYS A 1 69 ? 17.517 -6.294 -10.277 1.00 89.62 69 CYS A O 1
ATOM 558 N N . GLY A 1 70 ? 16.372 -5.687 -8.438 1.00 81.81 70 GLY A N 1
ATOM 559 C CA . GLY A 1 70 ? 17.479 -5.897 -7.496 1.00 81.81 70 GLY A CA 1
ATOM 560 C C . GLY A 1 70 ? 17.998 -7.339 -7.400 1.00 81.81 70 GLY A C 1
ATOM 561 O O . GLY A 1 70 ? 19.068 -7.553 -6.843 1.00 81.81 70 GLY A O 1
ATOM 562 N N . ILE A 1 71 ? 17.273 -8.326 -7.944 1.00 86.06 71 ILE A N 1
ATOM 563 C CA . ILE A 1 71 ? 17.668 -9.745 -7.905 1.00 86.06 71 ILE A CA 1
ATOM 564 C C . ILE A 1 71 ? 18.526 -10.126 -9.119 1.00 86.06 71 ILE A C 1
ATOM 566 O O . ILE A 1 71 ? 19.538 -10.802 -8.971 1.00 86.06 71 ILE A O 1
ATOM 570 N N . CYS A 1 72 ? 18.118 -9.725 -10.327 1.00 89.31 72 CYS A N 1
ATOM 571 C CA . CYS A 1 72 ? 18.728 -10.204 -11.576 1.00 89.31 72 CYS A CA 1
ATOM 572 C C . CYS A 1 72 ? 19.224 -9.089 -12.509 1.00 89.31 72 CYS A C 1
ATOM 574 O O . CYS A 1 72 ? 19.713 -9.382 -13.598 1.00 89.31 72 CYS A O 1
ATOM 576 N N . GLY A 1 73 ? 19.042 -7.816 -12.142 1.00 89.12 73 GLY A N 1
ATOM 577 C CA . GLY A 1 73 ? 19.457 -6.655 -12.935 1.00 89.12 73 GLY A CA 1
ATOM 578 C C . GLY A 1 73 ? 18.660 -6.419 -14.223 1.00 89.12 73 GLY A C 1
ATOM 579 O O . GLY A 1 73 ? 18.944 -5.470 -14.947 1.00 89.12 73 GLY A O 1
ATOM 580 N N . SER A 1 74 ? 17.658 -7.249 -14.537 1.00 93.88 74 SER A N 1
ATOM 581 C CA . SER A 1 74 ? 16.776 -7.011 -15.690 1.00 93.88 74 SER A CA 1
ATOM 582 C C . SER A 1 74 ? 15.903 -5.769 -15.464 1.00 93.88 74 SER A C 1
ATOM 584 O O . SER A 1 74 ? 15.551 -5.501 -14.313 1.00 93.88 74 SER A O 1
ATOM 586 N N . PRO A 1 75 ? 15.485 -5.052 -16.525 1.00 94.88 75 PRO A N 1
ATOM 587 C CA . PRO A 1 75 ? 14.504 -3.979 -16.400 1.00 94.88 75 PRO A CA 1
ATOM 588 C C . PRO A 1 75 ? 13.239 -4.445 -15.674 1.00 94.88 75 PRO A C 1
ATOM 590 O O . PRO A 1 75 ? 12.775 -5.572 -15.884 1.00 94.88 75 PRO A O 1
ATOM 593 N N . ILE A 1 76 ? 12.691 -3.592 -14.811 1.00 94.38 76 ILE A N 1
ATOM 594 C CA . ILE A 1 76 ? 11.437 -3.892 -14.115 1.00 94.38 76 ILE A CA 1
ATOM 595 C C . ILE A 1 76 ? 10.265 -3.833 -15.100 1.00 94.38 76 ILE A C 1
ATOM 597 O O . ILE A 1 76 ? 10.224 -2.987 -15.991 1.00 94.38 76 ILE A O 1
ATOM 601 N N . ALA A 1 77 ? 9.294 -4.726 -14.932 1.00 92.69 77 ALA A N 1
ATOM 602 C CA . ALA A 1 77 ? 8.043 -4.705 -15.693 1.00 92.69 77 ALA A CA 1
ATOM 603 C C . ALA A 1 77 ? 6.922 -4.012 -14.896 1.00 92.69 77 ALA A C 1
ATOM 605 O O . ALA A 1 77 ? 6.069 -3.312 -15.450 1.00 92.69 77 ALA A O 1
ATOM 606 N N . THR A 1 78 ? 6.944 -4.191 -13.576 1.00 93.75 78 THR A N 1
ATOM 607 C CA . THR A 1 78 ? 5.961 -3.664 -12.625 1.00 93.75 78 THR A CA 1
ATOM 608 C C . THR A 1 78 ? 6.601 -3.535 -11.242 1.00 93.75 78 THR A C 1
ATOM 610 O O . THR A 1 78 ? 7.788 -3.832 -11.064 1.00 93.75 78 THR A O 1
ATOM 613 N N . VAL A 1 79 ? 5.823 -3.091 -10.260 1.00 94.25 79 VAL A N 1
ATOM 614 C CA . VAL A 1 79 ? 6.214 -3.071 -8.855 1.00 94.25 79 VAL A CA 1
ATOM 615 C C . VAL A 1 79 ? 5.342 -4.007 -8.026 1.00 94.25 79 VAL A C 1
ATOM 617 O O . VAL A 1 79 ? 4.128 -4.087 -8.193 1.00 94.25 79 VAL A O 1
ATOM 620 N N . LEU A 1 80 ? 5.969 -4.698 -7.081 1.00 93.56 80 LEU A N 1
ATOM 621 C CA . LEU A 1 80 ? 5.283 -5.376 -5.995 1.00 93.56 80 LEU A CA 1
ATOM 622 C C . LEU A 1 80 ? 5.010 -4.358 -4.883 1.00 93.56 80 LEU A C 1
ATOM 624 O O . LEU A 1 80 ? 5.942 -3.754 -4.357 1.00 93.56 80 LEU A O 1
ATOM 628 N N . GLN A 1 81 ? 3.743 -4.181 -4.515 1.00 96.06 81 GLN A N 1
ATOM 629 C CA . GLN A 1 81 ? 3.319 -3.298 -3.426 1.00 96.06 81 GLN A CA 1
ATOM 630 C C . GLN A 1 81 ? 2.866 -4.139 -2.229 1.00 96.06 81 GLN A C 1
ATOM 632 O O . GLN A 1 81 ? 1.873 -4.863 -2.311 1.00 96.06 81 GLN A O 1
ATOM 637 N N . THR A 1 82 ? 3.574 -4.027 -1.106 1.00 95.94 82 THR A N 1
ATOM 638 C CA . THR A 1 82 ? 3.291 -4.779 0.124 1.00 95.94 82 THR A CA 1
ATOM 639 C C . THR A 1 82 ? 2.709 -3.849 1.193 1.00 95.94 82 THR A C 1
ATOM 641 O O . THR A 1 82 ? 3.468 -3.116 1.833 1.00 95.94 82 THR A O 1
ATOM 644 N N . PRO A 1 83 ? 1.376 -3.832 1.396 1.00 97.06 83 PRO A N 1
ATOM 645 C CA . PRO A 1 83 ? 0.738 -2.970 2.383 1.00 97.06 83 PRO A CA 1
ATOM 646 C C . PRO A 1 83 ? 0.873 -3.521 3.810 1.00 97.06 83 PRO A C 1
ATOM 648 O O . PRO A 1 83 ? 0.700 -4.711 4.066 1.00 97.06 83 PRO A O 1
ATOM 651 N N . MET A 1 84 ? 1.084 -2.623 4.764 1.00 95.69 84 MET A N 1
ATOM 652 C CA . MET A 1 84 ? 1.177 -2.877 6.198 1.00 95.69 84 MET A CA 1
ATOM 653 C C . MET A 1 84 ? 0.227 -1.933 6.938 1.00 95.69 84 MET A C 1
ATOM 655 O O . MET A 1 84 ? 0.245 -0.718 6.730 1.00 95.69 84 MET A O 1
ATOM 659 N N . SER A 1 85 ? -0.613 -2.489 7.812 1.00 95.31 85 SER A N 1
ATOM 660 C CA . SER A 1 85 ? -1.585 -1.702 8.576 1.00 95.31 85 SER A CA 1
ATOM 661 C C . SER A 1 85 ? -0.945 -1.068 9.812 1.00 95.31 85 SER A C 1
ATOM 663 O O . SER A 1 85 ? -0.491 -1.769 10.718 1.00 95.31 85 SER A O 1
ATOM 665 N N . PHE A 1 86 ? -1.008 0.261 9.896 1.00 96.00 86 PHE A N 1
ATOM 666 C CA . PHE A 1 86 ? -0.762 1.035 11.116 1.00 96.00 86 PHE A CA 1
ATOM 667 C C . PHE A 1 86 ? -2.027 1.781 11.564 1.00 96.00 86 PHE A C 1
ATOM 669 O O . PHE A 1 86 ? -1.964 2.777 12.280 1.00 96.00 86 PHE A O 1
ATOM 676 N N . LEU A 1 87 ? -3.200 1.257 11.194 1.00 95.50 87 LEU A N 1
ATOM 677 C CA . LEU A 1 87 ? -4.513 1.854 11.465 1.00 95.50 87 LEU A CA 1
ATOM 678 C C . LEU A 1 87 ? -4.925 1.830 12.946 1.00 95.50 87 LEU A C 1
ATOM 680 O O . LEU A 1 87 ? -5.988 2.322 13.300 1.00 95.50 87 LEU A O 1
ATOM 684 N N . HIS A 1 88 ? -4.105 1.244 13.814 1.00 93.56 88 HIS A N 1
ATOM 685 C CA . HIS A 1 88 ? -4.298 1.254 15.263 1.00 93.56 88 HIS A CA 1
ATOM 686 C C . HIS A 1 88 ? -3.722 2.507 15.940 1.00 93.56 88 HIS A C 1
ATOM 688 O O . HIS A 1 88 ? -3.906 2.683 17.141 1.00 93.56 88 HIS A O 1
ATOM 694 N N . LYS A 1 89 ? -2.990 3.356 15.207 1.00 90.25 89 LYS A N 1
ATOM 695 C CA . LYS A 1 89 ? -2.411 4.597 15.731 1.00 90.25 89 LYS A CA 1
ATOM 696 C C . LYS A 1 89 ? -3.468 5.703 15.725 1.00 90.25 89 LYS A C 1
ATOM 698 O O . LYS A 1 89 ? -3.641 6.376 14.721 1.00 90.25 89 LYS A O 1
ATOM 703 N N . GLU A 1 90 ? -4.170 5.888 16.842 1.00 75.38 90 GLU A N 1
ATOM 704 C CA . GLU A 1 90 ? -5.354 6.765 16.938 1.00 75.38 90 GLU A CA 1
ATOM 705 C C . GLU A 1 90 ? -5.119 8.233 16.532 1.00 75.38 90 GLU A C 1
ATOM 707 O O . GLU A 1 90 ? -6.047 8.877 16.053 1.00 75.38 90 GLU A O 1
ATOM 712 N N . GLY A 1 91 ? -3.896 8.759 16.676 1.00 84.62 91 GLY A N 1
ATOM 713 C C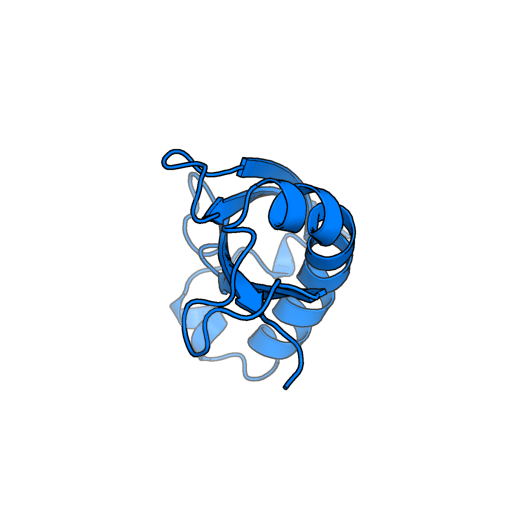A . GLY A 1 91 ? -3.569 10.140 16.290 1.00 84.62 91 GLY A CA 1
ATOM 714 C C . GLY A 1 91 ? -3.198 10.340 14.814 1.00 84.62 91 GLY A C 1
ATOM 715 O O . GLY A 1 91 ? -3.418 11.418 14.276 1.00 84.62 91 GLY A O 1
ATOM 716 N N . ASP A 1 92 ? -2.642 9.316 14.164 1.00 89.62 92 ASP A N 1
ATOM 717 C CA . ASP A 1 92 ? -2.243 9.342 12.748 1.00 89.62 92 ASP A CA 1
ATOM 718 C C . ASP A 1 92 ? -2.322 7.911 12.194 1.00 89.62 92 ASP A C 1
ATOM 720 O O . ASP A 1 92 ? -1.308 7.206 12.128 1.00 89.62 92 ASP A O 1
ATOM 724 N N . PRO A 1 93 ? -3.531 7.410 11.885 1.00 94.31 93 PRO A N 1
ATOM 725 C CA . PRO A 1 93 ? -3.683 6.096 11.287 1.00 94.31 93 PRO A CA 1
ATOM 726 C C . PRO A 1 93 ? -3.170 6.141 9.847 1.00 94.31 93 PRO A C 1
ATOM 728 O O . PRO A 1 93 ? -3.607 6.958 9.034 1.00 94.31 93 PRO A O 1
ATOM 731 N N . TYR A 1 94 ? -2.268 5.222 9.509 1.00 96.75 94 TYR A N 1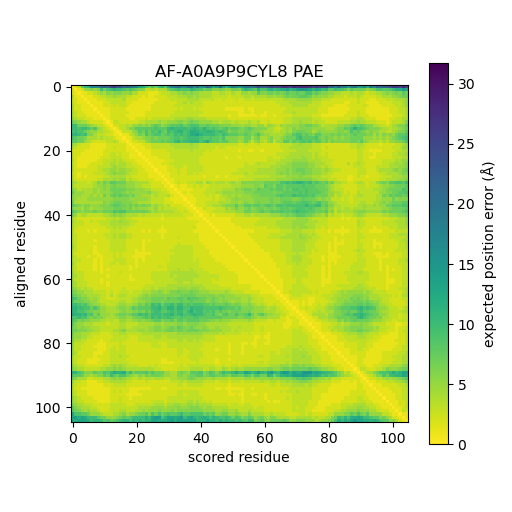
ATOM 732 C CA . TYR A 1 94 ? -1.706 5.147 8.164 1.00 96.75 94 TYR A CA 1
ATOM 733 C C . TYR A 1 94 ? -1.543 3.710 7.667 1.00 96.75 94 TYR A C 1
ATOM 735 O O . TYR A 1 94 ? -1.572 2.736 8.429 1.00 96.75 94 TYR A O 1
ATOM 743 N N . VAL A 1 95 ? -1.365 3.589 6.357 1.00 97.69 95 VAL A N 1
ATOM 744 C CA . VAL A 1 95 ? -0.953 2.371 5.664 1.00 97.69 95 VAL A CA 1
ATOM 745 C C . VAL A 1 95 ? 0.454 2.600 5.133 1.00 97.69 95 VAL A C 1
ATOM 747 O O . VAL A 1 95 ? 0.677 3.497 4.323 1.00 97.69 95 VAL A O 1
ATOM 750 N N . GLY A 1 96 ? 1.412 1.805 5.602 1.00 97.31 96 GLY A N 1
ATOM 751 C CA . GLY A 1 96 ? 2.750 1.776 5.014 1.00 97.31 96 GLY A CA 1
ATOM 752 C C . GLY A 1 96 ? 2.758 0.812 3.837 1.00 97.31 96 GLY A C 1
ATOM 753 O O . GLY A 1 96 ? 2.202 -0.276 3.950 1.00 97.31 96 GLY A O 1
ATOM 754 N N . VAL A 1 97 ? 3.367 1.179 2.719 1.00 97.94 97 VAL A N 1
ATOM 755 C CA . VAL A 1 97 ? 3.464 0.327 1.533 1.00 97.94 97 VAL A CA 1
ATOM 756 C C . VAL A 1 97 ? 4.923 0.236 1.124 1.00 97.94 97 VAL A C 1
ATOM 758 O O . VAL A 1 97 ? 5.520 1.227 0.711 1.00 97.94 97 VAL A O 1
ATOM 761 N N . LEU A 1 98 ? 5.495 -0.960 1.229 1.00 95.62 98 LEU A N 1
ATOM 762 C CA . LEU A 1 98 ? 6.812 -1.231 0.664 1.00 95.62 98 LEU A CA 1
ATOM 763 C C . LEU A 1 98 ? 6.653 -1.515 -0.831 1.00 95.62 98 LEU A C 1
ATOM 765 O O . LEU A 1 98 ? 5.878 -2.400 -1.203 1.00 95.62 98 LEU A O 1
ATOM 769 N N . VAL A 1 99 ? 7.361 -0.763 -1.669 1.00 95.12 99 VAL A N 1
ATOM 770 C CA . VAL A 1 99 ? 7.349 -0.920 -3.125 1.00 95.12 99 VAL A CA 1
ATOM 771 C C . VAL A 1 99 ? 8.661 -1.561 -3.557 1.00 95.12 99 VAL A C 1
ATOM 773 O O . VAL A 1 99 ? 9.729 -1.144 -3.122 1.00 95.12 99 VAL A O 1
ATOM 776 N N . SER A 1 100 ? 8.598 -2.583 -4.405 1.00 91.44 100 SER A N 1
ATOM 777 C CA . SER A 1 100 ? 9.792 -3.243 -4.936 1.00 91.44 100 SER A CA 1
ATOM 778 C C . SER A 1 100 ? 9.656 -3.488 -6.431 1.00 91.44 100 SER A C 1
ATOM 780 O O . SER A 1 100 ? 8.686 -4.099 -6.878 1.00 91.44 100 SER A O 1
ATOM 782 N N . GLY A 1 101 ? 10.634 -3.037 -7.213 1.00 91.81 101 GLY A N 1
ATOM 783 C CA . GLY A 1 101 ? 10.683 -3.289 -8.650 1.00 91.81 101 GLY A CA 1
ATOM 784 C C . GLY A 1 101 ? 10.879 -4.773 -8.975 1.00 91.81 101 GLY A C 1
ATOM 785 O O . GLY A 1 101 ? 11.842 -5.396 -8.522 1.00 91.81 101 GLY A O 1
ATOM 786 N N . VAL A 1 102 ? 9.990 -5.349 -9.789 1.00 92.00 102 VAL A N 1
ATOM 787 C CA . VAL A 1 102 ? 10.049 -6.764 -10.189 1.00 92.00 102 VAL A CA 1
ATOM 788 C C . VAL A 1 102 ? 10.082 -6.917 -11.709 1.00 92.00 102 VAL A C 1
ATOM 790 O O . VAL A 1 102 ? 9.387 -6.217 -12.449 1.00 92.00 102 VAL A O 1
ATOM 793 N N . CYS A 1 103 ? 10.908 -7.847 -12.194 1.00 90.94 103 CYS A N 1
ATOM 794 C CA . CYS A 1 103 ? 11.080 -8.104 -13.630 1.00 90.94 103 CYS A CA 1
ATOM 795 C C . CYS A 1 103 ? 10.081 -9.123 -14.211 1.00 90.94 103 CYS A C 1
ATOM 797 O O . CYS A 1 103 ? 10.060 -9.315 -15.423 1.00 90.94 103 CYS A O 1
ATOM 799 N N . GLY A 1 104 ? 9.265 -9.773 -13.370 1.00 83.94 104 GLY A N 1
ATOM 800 C CA . GLY A 1 104 ? 8.271 -10.767 -13.797 1.00 83.94 104 GLY A CA 1
ATOM 801 C C . GLY A 1 104 ? 8.848 -12.112 -14.262 1.00 83.94 104 GLY A C 1
ATOM 802 O O . GLY A 1 104 ? 8.109 -12.899 -14.849 1.00 83.94 104 GLY A O 1
ATOM 803 N N . LYS A 1 105 ? 10.143 -12.351 -14.026 1.00 80.50 105 LYS A N 1
ATOM 804 C CA . LYS A 1 105 ? 10.826 -13.634 -14.246 1.00 80.50 105 LYS A CA 1
ATOM 805 C C . LYS A 1 105 ? 10.891 -14.447 -12.960 1.00 80.50 105 LYS A C 1
ATOM 807 O O . LYS A 1 105 ? 10.961 -13.809 -11.884 1.00 80.50 105 LYS A O 1
#

pLDDT: mean 92.87, std 4.9, range [67.94, 97.94]

Organism: NCBI:txid307937